Protein AF-A0A2G6E4B5-F1 (afdb_monomer_lite)

Sequence (82 aa):
LATAVDPLGNPVTDDSTDGMDPDPNGDGVPNESSPTVISFAAGQPQITIEKSTATPQVANGATATFSIVVTNSGVRCADASL

Secondary structure (DSSP, 8-state):
-EEEE-TTS-EEEE---SSS-S-TT-SS-----------PPPPB--EEEEEE-S-S---TTPPP--EEEEEE-PBPPPP---

pLDDT: mean 84.7, std 11.73, range [46.25, 98.12]

Structure (mmCIF, N/CA/C/O backbone):
data_AF-A0A2G6E4B5-F1
#
_entry.id   AF-A0A2G6E4B5-F1
#
loop_
_atom_site.group_PDB
_atom_site.id
_atom_site.type_symbol
_atom_site.label_atom_id
_atom_site.label_alt_id
_atom_site.label_comp_id
_atom_site.label_asym_id
_atom_site.label_entity_id
_atom_site.label_seq_id
_atom_site.pdbx_PDB_ins_code
_atom_site.Cartn_x
_atom_site.Cartn_y
_atom_site.Cartn_z
_atom_site.occupancy
_atom_site.B_iso_or_equiv
_atom_site.auth_seq_id
_atom_site.auth_comp_id
_atom_site.auth_asym_id
_atom_site.auth_atom_id
_atom_site.pdbx_PDB_model_num
ATOM 1 N N . LEU A 1 1 ? 21.488 -4.774 -20.869 1.00 59.69 1 LEU A N 1
ATOM 2 C CA . LEU A 1 1 ? 22.160 -5.234 -22.098 1.00 59.69 1 LEU A CA 1
ATOM 3 C C . LEU A 1 1 ? 21.670 -6.639 -22.406 1.00 59.69 1 LEU A C 1
ATOM 5 O O . LEU A 1 1 ? 22.126 -7.5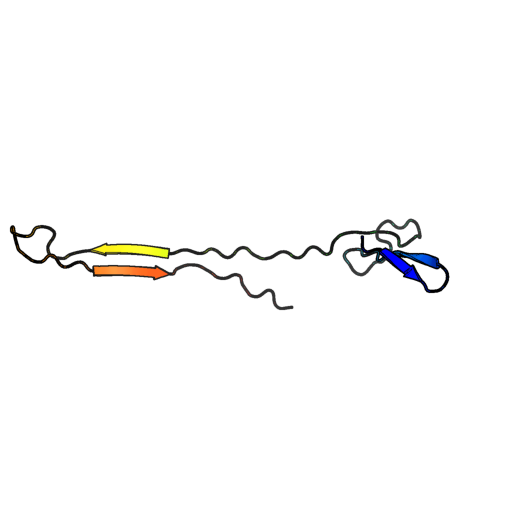94 -21.783 1.00 59.69 1 LEU A O 1
ATOM 9 N N . ALA A 1 2 ? 20.659 -6.743 -23.266 1.00 63.56 2 ALA A N 1
ATOM 10 C CA . ALA A 1 2 ? 20.261 -8.014 -23.856 1.00 63.56 2 ALA A CA 1
ATOM 11 C C . ALA A 1 2 ? 21.169 -8.270 -25.068 1.00 63.56 2 ALA A C 1
ATOM 13 O O . ALA A 1 2 ? 21.424 -7.354 -25.848 1.00 63.56 2 ALA A O 1
ATOM 14 N N . THR A 1 3 ? 21.700 -9.485 -25.198 1.00 76.44 3 THR A N 1
ATOM 15 C CA . THR A 1 3 ? 22.575 -9.865 -26.314 1.00 76.44 3 THR A CA 1
ATOM 16 C C . THR A 1 3 ? 22.006 -11.075 -27.042 1.00 76.44 3 THR A C 1
ATOM 18 O O . THR A 1 3 ? 21.430 -11.978 -26.429 1.00 76.44 3 THR A O 1
ATOM 21 N N . ALA A 1 4 ? 22.166 -11.089 -28.362 1.00 83.00 4 ALA A N 1
ATOM 22 C CA . ALA A 1 4 ? 21.778 -12.183 -29.240 1.00 83.00 4 ALA A CA 1
ATOM 23 C C . ALA A 1 4 ? 22.882 -12.454 -30.273 1.00 83.00 4 ALA A C 1
ATOM 25 O O . ALA A 1 4 ? 23.851 -11.705 -30.382 1.00 83.00 4 ALA A O 1
ATOM 26 N N . VAL A 1 5 ? 22.743 -13.547 -31.020 1.00 91.25 5 VAL A N 1
ATOM 27 C CA . VAL A 1 5 ? 23.626 -13.884 -32.140 1.00 91.25 5 VAL A CA 1
ATOM 28 C C . VAL A 1 5 ? 22.745 -14.152 -33.355 1.00 91.25 5 VAL A C 1
ATOM 30 O O . VAL A 1 5 ? 21.756 -14.879 -33.242 1.00 91.25 5 VAL A O 1
ATOM 33 N N . ASP A 1 6 ? 23.065 -13.544 -34.494 1.00 86.44 6 ASP A N 1
ATOM 34 C CA . ASP A 1 6 ? 22.333 -13.777 -35.739 1.00 86.44 6 ASP A CA 1
ATOM 35 C C . ASP A 1 6 ? 22.640 -15.180 -36.324 1.00 86.44 6 ASP A C 1
ATOM 37 O O . ASP A 1 6 ? 23.561 -15.870 -35.869 1.00 86.44 6 ASP A O 1
ATOM 41 N N . PRO A 1 7 ? 21.901 -15.645 -37.350 1.00 91.94 7 PRO A N 1
ATOM 42 C CA . PRO A 1 7 ? 22.162 -16.942 -37.980 1.00 91.94 7 PRO A CA 1
ATOM 43 C C . PRO A 1 7 ? 23.546 -17.087 -38.642 1.00 91.94 7 PRO A C 1
ATOM 45 O O . PRO A 1 7 ? 23.925 -18.204 -38.991 1.00 91.94 7 PRO A O 1
ATOM 48 N N . LEU A 1 8 ? 24.284 -15.989 -38.843 1.00 93.38 8 LEU A N 1
ATOM 49 C CA . LEU A 1 8 ? 25.643 -15.972 -39.392 1.00 93.38 8 LEU A CA 1
ATOM 50 C C . LEU A 1 8 ? 26.723 -15.955 -38.293 1.00 93.38 8 LEU A C 1
ATOM 52 O O . LEU A 1 8 ? 27.908 -16.035 -38.611 1.00 93.38 8 LEU A O 1
ATOM 56 N N . GLY A 1 9 ? 26.337 -15.906 -37.015 1.00 89.00 9 GLY A N 1
ATOM 57 C CA . GLY A 1 9 ? 27.257 -15.894 -35.881 1.00 89.00 9 GLY A CA 1
ATOM 58 C C . GLY A 1 9 ? 27.681 -14.496 -35.422 1.00 89.00 9 GLY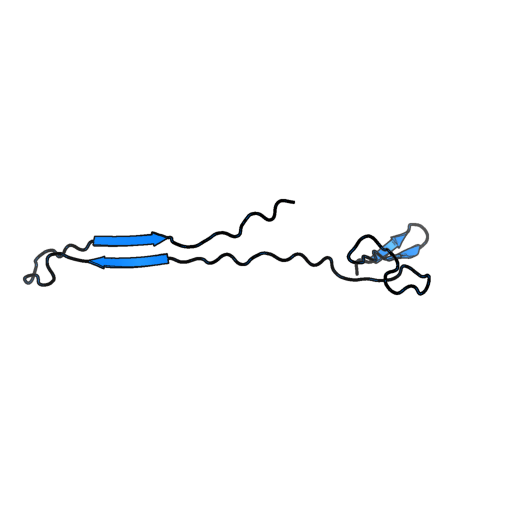 A C 1
ATOM 59 O O . GLY A 1 9 ? 28.565 -14.395 -34.570 1.00 89.00 9 GLY A O 1
ATOM 60 N N . ASN A 1 10 ? 27.079 -13.426 -35.949 1.00 89.94 10 ASN A N 1
ATOM 61 C CA . ASN A 1 10 ? 27.409 -12.064 -35.539 1.00 89.94 10 ASN A CA 1
ATOM 62 C C . ASN A 1 10 ? 26.695 -11.710 -34.227 1.00 89.94 10 ASN A C 1
ATOM 64 O O . ASN A 1 10 ? 25.494 -11.972 -34.104 1.00 89.94 10 ASN A O 1
ATOM 68 N N . PRO A 1 11 ? 27.392 -11.099 -33.252 1.00 84.19 11 PRO A N 1
ATOM 69 C CA . PRO A 1 11 ? 26.748 -10.589 -32.053 1.00 84.19 11 PRO A CA 1
ATOM 70 C C . PRO A 1 11 ? 25.818 -9.425 -32.413 1.00 84.19 11 PRO A C 1
ATOM 72 O O . PRO A 1 11 ? 26.177 -8.545 -33.191 1.00 84.19 11 PRO A O 1
ATOM 75 N N . VAL A 1 12 ? 24.631 -9.425 -31.818 1.00 81.44 12 VAL A N 1
ATOM 76 C CA . VAL A 1 12 ? 23.623 -8.370 -31.930 1.00 81.44 12 VAL A CA 1
ATOM 77 C C . VAL A 1 12 ? 23.323 -7.857 -30.523 1.00 81.44 12 VAL A C 1
ATOM 79 O O . VAL A 1 12 ? 23.092 -8.654 -29.606 1.00 81.44 12 VAL A O 1
ATOM 82 N N . THR A 1 13 ? 23.342 -6.538 -30.351 1.00 76.44 13 THR A N 1
ATOM 83 C CA . THR A 1 13 ? 22.984 -5.840 -29.111 1.00 76.44 13 THR A CA 1
ATOM 84 C C . THR A 1 13 ? 21.659 -5.107 -29.275 1.00 76.44 13 THR A C 1
ATOM 86 O O . THR A 1 13 ? 21.319 -4.652 -30.365 1.00 76.44 13 THR A O 1
ATOM 89 N N . ASP A 1 14 ? 20.896 -5.048 -28.187 1.00 73.88 14 ASP A N 1
ATOM 90 C CA . ASP A 1 14 ? 19.755 -4.145 -28.046 1.00 73.88 14 ASP A CA 1
ATOM 91 C C . ASP A 1 14 ? 20.213 -2.931 -27.229 1.00 73.88 14 ASP A C 1
ATOM 93 O O . ASP A 1 14 ? 20.420 -3.045 -26.013 1.00 73.88 14 ASP A O 1
ATOM 97 N N . ASP A 1 15 ? 20.435 -1.817 -27.928 1.00 79.69 15 ASP A N 1
ATOM 98 C CA . ASP A 1 15 ? 20.899 -0.546 -27.378 1.00 79.69 15 ASP A CA 1
ATOM 99 C C . ASP A 1 15 ? 19.723 0.446 -27.383 1.00 79.69 15 ASP A C 1
ATOM 101 O O . ASP A 1 15 ? 19.086 0.682 -28.412 1.00 79.69 15 ASP A O 1
ATOM 105 N N . SER A 1 16 ? 19.390 0.987 -26.210 1.00 79.00 16 SER A N 1
ATOM 106 C CA . SER A 1 16 ? 18.247 1.885 -26.016 1.00 79.00 16 SER A CA 1
ATOM 107 C C . SER A 1 16 ? 18.689 3.184 -25.367 1.00 79.00 16 SER A C 1
ATOM 109 O O . SER A 1 16 ? 19.380 3.137 -24.357 1.00 79.00 16 SER A O 1
ATOM 111 N N . THR A 1 17 ? 18.216 4.331 -25.844 1.00 83.81 17 THR A N 1
ATOM 112 C CA . THR A 1 17 ? 18.452 5.631 -25.202 1.00 83.81 17 THR A CA 1
ATOM 113 C C . THR A 1 17 ? 17.131 6.345 -24.919 1.00 83.81 17 THR A C 1
ATOM 115 O O . THR A 1 17 ? 16.152 6.159 -25.644 1.00 83.81 17 THR A O 1
ATOM 118 N N . ASP A 1 18 ? 17.071 7.116 -23.832 1.00 81.69 18 ASP A N 1
ATOM 119 C CA . ASP A 1 18 ? 15.873 7.874 -23.467 1.00 81.69 18 ASP A CA 1
ATOM 120 C C . ASP A 1 18 ? 15.672 9.069 -24.416 1.00 81.69 18 ASP A C 1
ATOM 122 O O . ASP A 1 18 ? 16.565 9.893 -24.612 1.00 81.69 18 ASP A O 1
ATOM 126 N N . GLY A 1 19 ? 14.455 9.214 -24.946 1.00 78.12 19 GLY A N 1
ATOM 127 C CA . GLY A 1 19 ? 14.079 10.305 -25.848 1.00 78.12 19 GLY A CA 1
ATOM 128 C C . GLY A 1 19 ? 13.858 9.851 -27.292 1.00 78.12 19 GLY A C 1
ATOM 129 O O . GLY A 1 19 ? 13.667 8.672 -27.567 1.00 78.12 19 GLY A O 1
ATOM 130 N N . MET A 1 20 ? 13.807 10.816 -28.214 1.00 81.25 20 MET A N 1
ATOM 131 C CA . MET A 1 20 ? 13.584 10.573 -29.653 1.00 81.25 20 MET A CA 1
ATOM 132 C C . MET A 1 20 ? 14.874 10.660 -30.479 1.00 81.25 20 MET A C 1
ATOM 134 O O . MET A 1 20 ? 14.842 10.393 -31.678 1.00 81.25 20 MET A O 1
ATOM 138 N N . ASP A 1 21 ? 15.971 11.094 -29.860 1.00 87.62 21 ASP A N 1
ATOM 139 C CA . ASP A 1 21 ? 17.267 11.257 -30.505 1.00 87.62 21 ASP A CA 1
ATOM 140 C C . ASP A 1 21 ? 18.111 9.995 -30.276 1.00 87.62 21 ASP A C 1
ATOM 142 O O . ASP A 1 21 ? 18.452 9.714 -29.126 1.00 87.62 21 ASP A O 1
ATOM 146 N N . PRO A 1 22 ? 18.410 9.209 -31.325 1.00 83.81 22 PRO A N 1
ATOM 147 C CA . PRO A 1 22 ? 19.239 8.020 -31.197 1.00 83.81 22 PRO A CA 1
ATOM 148 C C . PRO A 1 22 ? 20.729 8.325 -30.975 1.00 83.81 22 PRO A C 1
ATOM 150 O O . PRO A 1 22 ? 21.439 7.391 -30.630 1.00 83.81 22 PRO A O 1
ATOM 153 N N . ASP A 1 23 ? 21.198 9.572 -31.156 1.00 88.25 23 ASP A N 1
ATOM 154 C CA . ASP A 1 23 ? 22.578 10.007 -30.856 1.00 88.25 23 ASP A CA 1
ATOM 155 C C . ASP A 1 23 ? 22.576 11.297 -30.001 1.00 88.25 23 ASP A C 1
ATOM 157 O O . ASP A 1 23 ? 22.856 12.398 -30.488 1.00 88.25 23 ASP A O 1
ATOM 161 N N . PRO A 1 24 ? 22.259 11.200 -28.695 1.00 89.25 24 PRO A N 1
ATOM 162 C CA . PRO A 1 24 ? 22.214 12.367 -27.815 1.00 89.25 24 PRO A CA 1
ATOM 163 C C . PRO A 1 24 ? 23.580 13.022 -27.561 1.00 89.25 24 PRO A C 1
ATOM 165 O O . PRO A 1 24 ? 23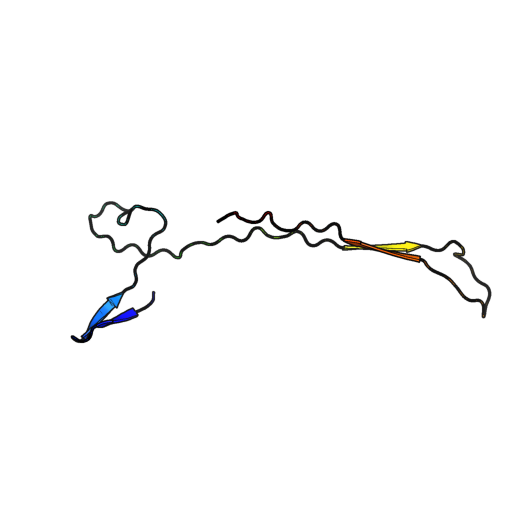.627 14.141 -27.041 1.00 89.25 24 PRO A O 1
ATOM 168 N N . ASN A 1 25 ? 24.689 12.318 -27.827 1.00 89.69 25 ASN A N 1
ATOM 169 C CA . ASN A 1 25 ? 26.038 12.801 -27.532 1.00 89.69 25 ASN A CA 1
ATOM 170 C C . ASN A 1 25 ? 26.668 13.542 -28.739 1.00 89.69 25 ASN A C 1
ATOM 172 O O . ASN A 1 25 ? 27.575 14.360 -28.549 1.00 89.69 25 ASN A O 1
ATOM 176 N N . GLY A 1 26 ? 26.136 13.317 -29.946 1.00 92.75 26 GLY A N 1
ATOM 177 C CA . GLY A 1 26 ? 26.504 13.985 -31.189 1.00 92.75 26 GLY A CA 1
ATOM 178 C C . GLY A 1 26 ? 27.828 13.520 -31.800 1.00 92.75 26 GLY A C 1
ATOM 179 O O . GLY A 1 26 ? 28.442 14.285 -32.551 1.00 92.75 26 GLY A O 1
ATOM 180 N N . ASP A 1 27 ? 28.307 12.319 -31.473 1.00 93.75 27 ASP A N 1
ATOM 181 C CA . ASP A 1 27 ? 29.550 11.753 -32.006 1.00 93.75 27 ASP A CA 1
ATOM 182 C C . ASP A 1 27 ? 29.372 11.055 -33.368 1.00 93.75 27 ASP A C 1
ATOM 184 O O . ASP A 1 27 ? 30.360 10.690 -34.019 1.00 93.75 27 ASP A O 1
ATOM 188 N N . GLY A 1 28 ? 28.128 10.958 -33.849 1.00 91.19 28 GLY A N 1
ATOM 189 C CA . GLY A 1 28 ? 27.764 10.346 -35.120 1.00 91.19 28 GLY A CA 1
ATOM 190 C C . GLY A 1 28 ? 27.617 8.826 -35.052 1.00 91.19 28 GLY A C 1
ATOM 191 O O . GLY A 1 28 ? 27.490 8.192 -36.106 1.00 91.19 28 GLY A O 1
ATOM 192 N N . VAL A 1 29 ? 27.651 8.230 -33.857 1.00 88.75 29 VAL A N 1
ATOM 193 C CA . VAL A 1 29 ? 27.514 6.792 -33.625 1.00 88.75 29 VAL A CA 1
ATOM 194 C C . VAL A 1 29 ? 26.403 6.543 -32.592 1.00 88.75 29 VAL A C 1
ATOM 196 O O . VAL A 1 29 ? 26.647 6.689 -31.403 1.00 88.75 29 VAL A O 1
ATOM 199 N N . PRO A 1 30 ? 25.213 6.062 -33.005 1.00 86.44 30 PRO A N 1
ATOM 200 C CA . PRO A 1 30 ? 24.080 5.839 -32.102 1.00 86.44 30 PRO A CA 1
ATOM 201 C C . PRO A 1 30 ? 24.266 4.553 -31.275 1.00 86.44 30 PRO A C 1
ATOM 2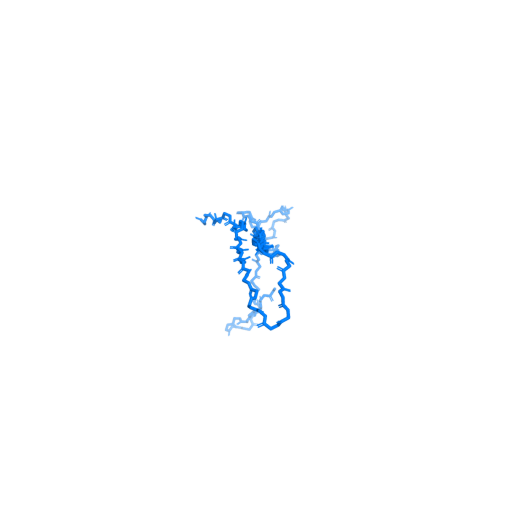03 O O . PRO A 1 30 ? 23.642 3.528 -31.557 1.00 86.44 30 PRO A O 1
ATOM 206 N N . ASN A 1 31 ? 25.200 4.563 -30.320 1.00 86.19 31 ASN A N 1
ATOM 207 C CA . ASN A 1 31 ? 25.569 3.416 -29.476 1.00 86.19 31 ASN A CA 1
ATOM 208 C C . ASN A 1 31 ? 25.229 3.624 -27.988 1.00 86.19 31 ASN A C 1
ATOM 210 O O . ASN A 1 31 ? 25.651 2.844 -27.128 1.00 86.19 31 ASN A O 1
ATOM 214 N N . GLU A 1 32 ? 24.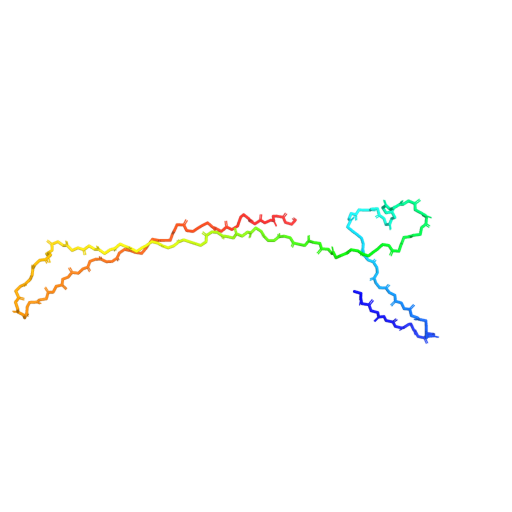466 4.670 -27.673 1.00 88.00 32 GLU A N 1
ATOM 215 C CA . GLU A 1 32 ? 24.052 4.980 -26.315 1.00 88.00 32 GLU A CA 1
ATOM 216 C C . GLU A 1 32 ? 23.097 3.925 -25.768 1.00 88.00 32 GLU A C 1
ATOM 218 O O . GLU A 1 32 ? 22.116 3.527 -26.395 1.00 88.00 32 GLU A O 1
ATOM 223 N N . SER A 1 33 ? 23.356 3.532 -24.522 1.00 87.50 33 SER A N 1
ATOM 224 C CA . SER A 1 33 ? 22.504 2.607 -23.791 1.00 87.50 33 SER A CA 1
ATOM 225 C C . SER A 1 33 ? 22.192 3.158 -22.399 1.00 87.50 33 SER A C 1
ATOM 227 O O . SER A 1 33 ? 23.012 3.075 -21.483 1.00 87.50 33 SER A O 1
ATOM 229 N N . SER A 1 34 ? 20.966 3.633 -22.202 1.00 83.25 34 SER A N 1
ATOM 230 C CA . SER A 1 34 ? 20.361 3.938 -20.908 1.00 83.25 34 SER A CA 1
ATOM 231 C C . SER A 1 34 ? 19.135 3.054 -20.642 1.00 83.25 34 SER A C 1
ATOM 233 O O . SER A 1 34 ? 18.397 2.707 -21.564 1.00 83.25 34 SER A O 1
ATOM 235 N N . PRO A 1 35 ? 18.867 2.682 -19.378 1.00 77.69 35 PRO A N 1
ATOM 236 C CA . PRO A 1 35 ? 17.606 2.043 -19.020 1.00 77.69 35 PRO A CA 1
ATOM 237 C C . PRO A 1 35 ? 16.430 2.994 -19.256 1.00 77.69 35 PRO A C 1
ATOM 239 O O . PRO A 1 35 ? 16.523 4.157 -18.876 1.00 77.69 35 PRO A O 1
ATOM 242 N N . THR A 1 36 ? 15.301 2.488 -19.754 1.00 75.75 36 THR A N 1
ATOM 243 C CA . THR A 1 36 ? 14.041 3.244 -19.742 1.00 75.75 36 THR A CA 1
ATOM 244 C C . THR A 1 36 ? 13.577 3.440 -18.301 1.00 75.75 36 THR A C 1
ATOM 246 O O . THR A 1 36 ? 13.169 2.486 -17.626 1.00 75.75 36 THR A O 1
ATOM 249 N N . VAL A 1 37 ? 13.652 4.672 -17.798 1.00 76.56 37 VAL A N 1
ATOM 250 C CA . VAL A 1 37 ? 13.275 4.974 -16.413 1.00 76.56 37 VAL A CA 1
ATOM 251 C C . VAL A 1 37 ? 11.757 5.085 -16.302 1.00 76.56 37 VAL A C 1
ATOM 253 O O . VAL A 1 37 ? 11.153 6.074 -16.707 1.00 76.56 37 VAL A O 1
ATOM 256 N N . ILE A 1 38 ? 11.130 4.090 -15.677 1.00 73.44 38 ILE A N 1
ATOM 257 C CA . ILE A 1 38 ? 9.743 4.204 -15.218 1.00 73.44 38 ILE A CA 1
ATOM 258 C C . ILE A 1 38 ? 9.729 4.652 -13.757 1.00 73.44 38 ILE A C 1
ATOM 260 O O . ILE A 1 38 ? 10.390 4.063 -12.900 1.00 73.44 38 ILE A O 1
ATOM 264 N N . SER A 1 39 ? 8.970 5.704 -13.461 1.00 72.69 39 SER A N 1
ATOM 265 C CA . SER A 1 39 ? 8.743 6.151 -12.088 1.00 72.69 39 SER A CA 1
ATOM 266 C C . SER A 1 39 ? 7.300 5.870 -11.700 1.00 72.69 39 SER A C 1
ATOM 268 O O . SER A 1 39 ? 6.358 6.283 -12.370 1.00 72.69 39 SER A O 1
ATOM 270 N N . PHE A 1 40 ? 7.125 5.146 -10.601 1.00 71.44 40 PHE A N 1
ATOM 271 C CA . PHE A 1 40 ? 5.823 5.023 -9.968 1.00 71.44 40 PHE A CA 1
ATOM 272 C C . PHE A 1 40 ? 5.721 6.138 -8.940 1.00 71.44 40 PHE A C 1
ATOM 274 O O . PHE A 1 40 ? 6.581 6.251 -8.062 1.00 71.44 40 PHE A O 1
ATOM 281 N N . ALA A 1 41 ? 4.669 6.954 -9.014 1.00 73.12 41 ALA A N 1
ATOM 282 C CA . ALA A 1 41 ? 4.324 7.773 -7.864 1.00 73.12 41 ALA A CA 1
ATOM 283 C C . ALA A 1 41 ? 4.140 6.831 -6.663 1.00 73.12 41 ALA A C 1
ATOM 285 O O . ALA A 1 41 ? 3.561 5.755 -6.798 1.00 73.12 41 ALA A O 1
ATOM 286 N N . ALA A 1 42 ? 4.653 7.193 -5.492 1.00 73.12 42 ALA A N 1
ATOM 287 C CA . ALA A 1 42 ? 4.384 6.419 -4.290 1.00 73.12 42 ALA A CA 1
ATOM 288 C C . ALA A 1 42 ? 2.980 6.778 -3.791 1.00 73.12 42 ALA A C 1
ATOM 290 O O . ALA A 1 42 ? 2.662 7.953 -3.594 1.00 73.12 42 ALA A O 1
ATOM 291 N N . GLY A 1 43 ? 2.123 5.775 -3.597 1.00 76.94 43 GLY A N 1
ATOM 292 C CA . GLY A 1 43 ? 0.865 5.976 -2.885 1.00 76.94 43 GLY A CA 1
ATOM 293 C C . GLY A 1 43 ? 1.162 6.338 -1.433 1.00 76.94 43 GLY A C 1
ATOM 294 O O . GLY A 1 43 ? 2.211 5.972 -0.904 1.00 76.94 43 GLY A O 1
ATOM 295 N N . GLN A 1 44 ? 0.240 7.025 -0.766 1.00 86.75 44 GLN A N 1
ATOM 296 C CA . GLN A 1 44 ? 0.362 7.308 0.666 1.00 86.75 44 GLN A CA 1
ATOM 297 C C . GLN A 1 44 ? -0.690 6.470 1.395 1.00 86.75 44 GLN A C 1
A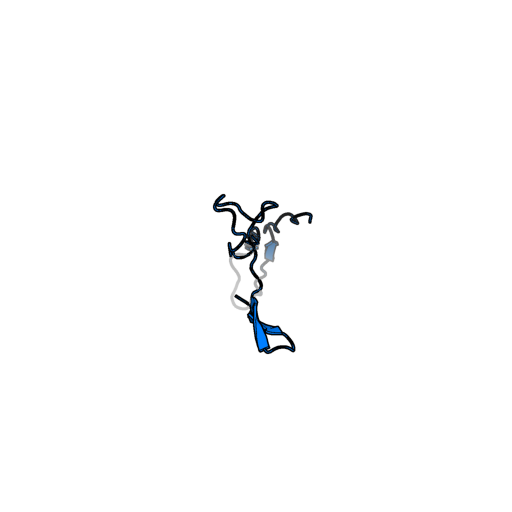TOM 299 O O . GLN A 1 44 ? -1.805 6.949 1.613 1.00 86.75 44 GLN A O 1
ATOM 304 N N . PRO A 1 45 ? -0.405 5.189 1.704 1.00 88.31 45 PRO A N 1
ATOM 305 C CA . PRO A 1 45 ? -1.331 4.368 2.468 1.00 88.31 45 PRO A CA 1
ATOM 306 C C . PRO A 1 45 ? -1.453 4.932 3.884 1.00 88.31 45 PRO A C 1
ATOM 308 O O . PRO A 1 45 ? -0.453 5.146 4.566 1.00 88.31 45 PRO A O 1
ATOM 311 N N . GLN A 1 46 ? -2.684 5.151 4.337 1.00 94.31 46 GLN A N 1
ATOM 312 C CA . GLN A 1 46 ? -2.940 5.696 5.662 1.00 94.31 46 GLN A CA 1
ATOM 313 C C . GLN A 1 46 ? -4.222 5.105 6.237 1.00 94.31 46 GLN A C 1
ATOM 315 O O . GLN A 1 46 ? -5.298 5.236 5.654 1.00 94.31 46 GLN A O 1
ATOM 320 N N . ILE A 1 47 ? -4.084 4.468 7.398 1.00 96.56 47 ILE A N 1
ATOM 321 C CA . ILE A 1 47 ? -5.190 3.930 8.183 1.00 96.56 47 ILE A CA 1
ATOM 322 C C . ILE A 1 47 ? -5.114 4.532 9.583 1.00 96.56 47 ILE A C 1
ATOM 324 O O . ILE A 1 47 ? -4.056 4.504 10.211 1.00 96.56 47 ILE A O 1
ATOM 328 N N . THR A 1 48 ? -6.245 5.016 10.081 1.00 97.25 48 THR A N 1
ATOM 329 C CA . THR A 1 48 ? -6.406 5.472 11.464 1.00 97.25 48 THR A CA 1
ATOM 330 C C . THR A 1 48 ? -7.402 4.567 12.176 1.00 97.25 48 THR A C 1
ATOM 332 O O . THR A 1 48 ? -8.405 4.155 11.591 1.00 97.25 48 THR A O 1
ATOM 335 N N . ILE A 1 49 ? -7.121 4.251 13.441 1.00 97.88 49 ILE A N 1
ATOM 336 C CA . ILE A 1 49 ? -7.989 3.433 14.289 1.00 97.88 49 ILE A CA 1
ATOM 337 C C . ILE A 1 49 ? -8.340 4.235 15.534 1.00 97.88 49 ILE A C 1
ATOM 339 O O . ILE A 1 49 ? -7.454 4.665 16.272 1.00 97.88 49 ILE A O 1
ATOM 343 N N . GLU A 1 50 ? -9.633 4.377 15.792 1.00 98.12 50 GLU A N 1
ATOM 344 C CA . GLU A 1 50 ? -10.156 5.043 16.979 1.00 98.12 50 GLU A CA 1
ATOM 345 C C . GLU A 1 50 ? -11.000 4.066 17.788 1.00 98.12 50 GLU A C 1
ATOM 347 O O . GLU A 1 50 ? -11.892 3.404 17.258 1.00 98.12 50 GLU A O 1
ATOM 352 N N . LYS A 1 51 ? -10.720 3.976 19.089 1.00 96.50 51 LYS A N 1
ATOM 353 C CA . LYS A 1 51 ? -11.484 3.161 20.032 1.00 96.50 51 LYS A CA 1
ATOM 354 C C . LYS A 1 51 ? -12.164 4.068 21.043 1.00 96.50 51 LYS A C 1
ATOM 356 O O . LYS A 1 51 ? -11.508 4.884 21.685 1.00 96.50 51 LYS A O 1
ATOM 361 N N . SER A 1 52 ? -13.459 3.876 21.235 1.00 96.50 52 SER A N 1
ATOM 362 C CA . SER A 1 52 ? -14.252 4.646 22.187 1.00 96.50 52 SER A CA 1
ATOM 363 C C . SER A 1 52 ? -15.212 3.752 22.967 1.00 96.50 52 SER A C 1
ATOM 365 O O . SER A 1 52 ? -15.520 2.622 22.583 1.00 96.50 52 SER A O 1
ATOM 367 N N . THR A 1 53 ? -15.654 4.242 24.120 1.00 95.62 53 THR A N 1
ATOM 368 C CA . THR A 1 53 ? -16.692 3.609 24.934 1.00 95.62 53 THR A CA 1
ATOM 369 C C . THR A 1 53 ? -17.449 4.679 25.704 1.00 95.62 53 THR A C 1
ATOM 371 O O . THR A 1 53 ? -16.866 5.683 26.108 1.00 95.62 53 THR A O 1
ATOM 374 N N . ALA A 1 54 ? -18.744 4.458 25.913 1.00 91.50 54 ALA A N 1
ATOM 375 C CA . ALA A 1 54 ? -19.562 5.303 26.777 1.00 91.50 54 ALA A CA 1
ATOM 376 C C . ALA A 1 54 ? -19.433 4.916 28.264 1.00 91.50 54 ALA A C 1
ATOM 378 O O . ALA A 1 54 ? -19.804 5.695 29.138 1.00 91.50 54 ALA A O 1
ATOM 379 N N . THR A 1 55 ? -18.900 3.726 28.560 1.00 89.38 55 THR A N 1
ATOM 380 C CA . THR A 1 55 ? -18.786 3.172 29.917 1.00 89.38 55 THR A CA 1
ATOM 381 C C . THR A 1 55 ? -17.326 2.833 30.222 1.00 89.38 55 THR A C 1
ATOM 383 O O . THR A 1 55 ? -16.926 1.670 30.131 1.00 89.38 55 THR A O 1
ATOM 386 N N . PRO A 1 56 ? -16.493 3.829 30.573 1.00 86.00 56 PRO A N 1
ATOM 387 C CA . PRO A 1 56 ? -15.071 3.609 30.838 1.00 86.00 56 PRO A CA 1
ATOM 388 C C . PRO A 1 56 ? -14.812 2.804 32.119 1.00 86.00 56 PRO A C 1
ATOM 390 O O . PRO A 1 56 ? -13.690 2.355 32.337 1.00 86.00 56 PRO A O 1
ATOM 393 N N . GLN A 1 57 ? -15.823 2.629 32.974 1.00 91.75 57 GLN A N 1
ATOM 394 C CA . GLN A 1 57 ? -15.775 1.825 34.193 1.00 91.75 57 GLN A CA 1
ATOM 395 C C . GLN A 1 57 ? -16.909 0.797 34.152 1.00 91.75 57 GLN A C 1
ATOM 397 O O . GLN A 1 57 ? -18.044 1.140 33.820 1.00 91.75 57 GLN A O 1
ATOM 402 N N . VAL A 1 58 ? -16.605 -0.451 34.502 1.00 92.81 58 VAL A N 1
ATOM 403 C CA . VAL A 1 58 ? -17.567 -1.560 34.557 1.00 92.81 58 VAL A CA 1
ATOM 404 C C . VAL A 1 58 ? -17.357 -2.372 35.834 1.00 92.81 58 VAL A C 1
ATOM 406 O O . VAL A 1 58 ? -16.238 -2.477 36.333 1.00 92.81 58 VAL A O 1
ATOM 409 N N . ALA A 1 59 ? -18.440 -2.927 36.380 1.00 94.19 59 ALA A N 1
ATOM 410 C CA . ALA A 1 59 ? -18.381 -3.789 37.557 1.00 94.19 59 ALA A CA 1
ATOM 411 C C . ALA A 1 59 ? -17.741 -5.152 37.233 1.00 94.19 59 ALA A C 1
ATOM 413 O O . ALA A 1 59 ? -17.721 -5.590 36.081 1.00 94.19 59 ALA A O 1
ATOM 414 N N . ASN A 1 60 ? -17.251 -5.853 38.258 1.00 92.62 60 ASN A N 1
ATOM 415 C CA . ASN A 1 60 ? -16.692 -7.193 38.085 1.00 92.62 60 ASN A CA 1
ATOM 416 C C . ASN A 1 60 ? -17.767 -8.164 37.555 1.00 92.62 60 ASN A C 1
ATOM 418 O O . ASN A 1 60 ? -18.871 -8.224 38.095 1.00 92.62 60 ASN A O 1
ATOM 422 N N . GLY A 1 61 ? -17.445 -8.888 36.482 1.00 93.31 61 GLY A N 1
ATOM 423 C CA . GLY A 1 61 ? -18.367 -9.788 35.784 1.00 93.31 61 GLY A CA 1
ATOM 424 C C . GLY A 1 61 ? -19.326 -9.105 34.803 1.00 93.31 61 GLY A C 1
ATOM 425 O O . GLY A 1 61 ? -20.096 -9.797 34.140 1.00 93.31 61 GLY A O 1
ATOM 426 N N . ALA A 1 62 ? -19.290 -7.774 34.671 1.00 93.12 62 ALA A N 1
ATOM 427 C CA . ALA A 1 62 ? -20.104 -7.059 33.693 1.00 93.12 62 ALA A CA 1
ATOM 428 C C . ALA A 1 62 ? -19.472 -7.076 32.288 1.00 93.12 62 ALA A C 1
ATOM 430 O O . ALA A 1 62 ? -18.261 -7.215 32.121 1.00 93.12 62 ALA A O 1
ATOM 431 N N . THR A 1 63 ? -20.307 -6.896 31.262 1.00 91.94 63 THR A N 1
ATOM 432 C CA . THR A 1 63 ? -19.851 -6.768 29.870 1.00 91.94 63 THR A CA 1
ATOM 433 C C . THR A 1 63 ? -19.434 -5.329 29.579 1.00 91.94 63 THR A C 1
ATOM 435 O O . THR A 1 63 ? -20.191 -4.399 29.849 1.00 91.94 63 THR A O 1
ATOM 438 N N . ALA A 1 64 ? -18.249 -5.150 28.995 1.00 92.50 64 ALA A N 1
ATOM 439 C CA . ALA A 1 64 ? -17.793 -3.868 28.471 1.00 92.50 64 ALA A CA 1
ATOM 440 C C . ALA A 1 64 ? -17.993 -3.812 26.954 1.00 92.50 64 ALA A C 1
ATOM 442 O O . ALA A 1 64 ? -17.573 -4.719 26.234 1.00 92.50 64 ALA A O 1
ATOM 443 N N . THR A 1 65 ? -18.577 -2.717 26.473 1.00 94.31 65 THR A N 1
ATOM 444 C CA . THR A 1 65 ? -18.789 -2.479 25.042 1.00 94.31 65 THR A CA 1
ATOM 445 C C . THR A 1 65 ? -17.873 -1.365 24.561 1.00 94.31 65 THR A C 1
ATOM 447 O O . THR A 1 65 ? -17.758 -0.313 25.195 1.00 94.31 65 THR A O 1
ATOM 450 N N . PHE A 1 66 ? -17.239 -1.589 23.414 1.00 95.94 66 PHE A N 1
ATOM 451 C CA . PHE A 1 66 ? -16.397 -0.609 22.742 1.00 95.94 66 PHE A CA 1
ATOM 452 C C . PHE A 1 66 ? -16.840 -0.461 21.295 1.00 95.94 66 PHE A C 1
ATOM 454 O O . PHE A 1 66 ? -17.204 -1.444 20.652 1.00 95.94 66 PHE A O 1
ATOM 461 N N . SER A 1 67 ? -16.728 0.757 20.784 1.00 97.31 67 SER A N 1
ATOM 462 C CA . SER A 1 67 ? -16.801 1.038 19.358 1.00 97.31 67 SER A CA 1
ATOM 463 C C . SER A 1 67 ? -15.386 1.208 18.831 1.00 97.31 67 SER A C 1
ATOM 465 O O . SER A 1 67 ? -14.573 1.907 19.438 1.00 97.31 67 SER A O 1
ATOM 467 N N . ILE A 1 68 ? -15.090 0.551 17.714 1.00 97.38 68 ILE A N 1
ATOM 468 C CA . ILE A 1 68 ? -13.831 0.719 16.991 1.00 97.38 68 ILE A CA 1
ATOM 469 C C . ILE A 1 68 ? -14.179 1.232 15.602 1.00 97.38 68 ILE A C 1
ATOM 471 O O . ILE A 1 68 ? -14.913 0.576 14.864 1.00 97.38 68 ILE A O 1
ATOM 475 N N . VAL A 1 69 ? -13.656 2.403 15.263 1.00 98.12 69 VAL A N 1
ATOM 476 C CA . VAL A 1 69 ? -13.772 2.994 13.934 1.00 98.12 69 VAL A CA 1
ATOM 477 C C . VAL A 1 69 ? -12.432 2.835 13.233 1.00 98.12 69 VAL A C 1
ATOM 479 O O . VAL A 1 69 ? -11.387 3.176 13.786 1.00 98.12 69 VAL A O 1
ATOM 482 N N . VAL A 1 70 ? -12.474 2.296 12.017 1.00 97.75 70 VAL A N 1
ATOM 483 C CA . VAL A 1 70 ? -11.310 2.167 11.140 1.00 97.75 70 VAL A CA 1
ATOM 484 C C . VAL A 1 70 ? -11.529 3.082 9.946 1.00 97.75 70 VAL A C 1
ATOM 486 O O . VAL A 1 70 ? -12.472 2.888 9.179 1.00 97.75 70 VAL A O 1
ATOM 489 N N . THR A 1 71 ? -10.651 4.066 9.788 1.00 97.00 71 THR A N 1
ATOM 490 C CA . THR A 1 71 ? -10.722 5.057 8.712 1.00 97.00 71 THR A CA 1
ATOM 491 C C . THR A 1 71 ? -9.564 4.843 7.753 1.00 97.00 71 THR A C 1
ATOM 493 O O . THR A 1 71 ? -8.407 4.855 8.167 1.00 97.00 71 THR A O 1
ATOM 496 N N . ASN A 1 72 ? -9.870 4.679 6.466 1.00 94.56 72 ASN A N 1
ATOM 497 C CA . ASN A 1 72 ? -8.872 4.715 5.402 1.00 94.56 72 ASN A CA 1
ATOM 498 C C . ASN A 1 72 ? -8.863 6.106 4.765 1.00 94.56 72 ASN A C 1
ATOM 500 O O . ASN A 1 72 ? -9.812 6.471 4.075 1.00 94.56 72 ASN A O 1
ATOM 504 N N . SER A 1 73 ? -7.795 6.862 5.006 1.00 93.81 73 SER A N 1
ATOM 505 C CA . SER A 1 73 ? -7.560 8.185 4.415 1.00 93.81 73 SER A CA 1
ATOM 506 C C . SER A 1 73 ? -6.399 8.173 3.422 1.00 93.81 73 SER A C 1
ATOM 508 O O . SER A 1 73 ? -5.926 9.232 3.014 1.00 93.81 73 SER A O 1
ATOM 510 N N . GLY A 1 74 ? -5.905 6.985 3.067 1.00 89.81 74 GLY A N 1
ATOM 511 C CA . GLY A 1 74 ? -4.784 6.854 2.157 1.00 89.81 74 GLY A CA 1
ATOM 512 C C . GLY A 1 74 ? -5.137 7.340 0.757 1.00 89.81 74 GLY A C 1
ATOM 513 O O . GLY A 1 74 ? -6.220 7.050 0.243 1.00 89.81 74 GLY A O 1
ATOM 514 N N . VAL A 1 75 ? -4.198 8.033 0.116 1.00 84.69 75 VAL A N 1
ATOM 515 C CA . VAL A 1 75 ? -4.333 8.424 -1.289 1.00 84.69 75 VAL A CA 1
ATOM 516 C C . VAL A 1 75 ? -3.637 7.411 -2.184 1.00 84.69 75 VAL A C 1
ATOM 518 O O . VAL A 1 75 ? -2.522 6.948 -1.916 1.00 84.69 75 VAL A O 1
ATOM 521 N N . ARG A 1 76 ? -4.326 7.044 -3.262 1.00 79.06 76 ARG A N 1
ATOM 522 C CA . ARG A 1 76 ? -3.720 6.300 -4.364 1.00 79.06 76 ARG A CA 1
ATOM 523 C C . ARG A 1 76 ? -2.921 7.285 -5.208 1.00 79.06 76 ARG A C 1
ATOM 525 O O . ARG A 1 76 ? -3.204 8.482 -5.212 1.00 79.06 76 ARG A O 1
ATOM 532 N N . CYS A 1 77 ? -1.941 6.774 -5.928 1.00 70.50 77 CYS A N 1
ATOM 533 C CA . CYS A 1 77 ? -1.311 7.527 -7.000 1.00 70.50 77 CYS A CA 1
ATOM 534 C C . CYS A 1 77 ? -2.388 7.959 -7.992 1.00 70.50 77 CYS A C 1
ATOM 536 O O . CYS A 1 77 ? -3.287 7.167 -8.285 1.00 70.50 77 CYS A O 1
ATOM 538 N N . ALA A 1 78 ? -2.304 9.188 -8.503 1.00 62.22 78 ALA A N 1
ATOM 539 C CA . ALA A 1 78 ? -3.011 9.502 -9.735 1.00 62.22 78 ALA A CA 1
ATOM 540 C C . ALA A 1 78 ? -2.510 8.524 -10.804 1.00 62.22 78 ALA A C 1
ATOM 542 O O . ALA A 1 78 ? -1.305 8.270 -10.878 1.00 62.22 78 ALA A O 1
ATOM 543 N N . ASP A 1 79 ? -3.437 7.935 -11.556 1.00 57.91 79 ASP A N 1
ATOM 544 C CA . ASP A 1 79 ? -3.094 7.133 -12.722 1.00 57.91 79 ASP A CA 1
ATOM 545 C C . ASP A 1 79 ? -2.201 7.990 -13.620 1.00 57.91 79 ASP A C 1
ATOM 547 O O . ASP A 1 79 ? -2.578 9.107 -13.988 1.00 57.91 79 ASP A O 1
ATOM 551 N N . ALA A 1 80 ? -0.988 7.520 -13.900 1.00 50.22 80 ALA A N 1
ATOM 552 C CA . ALA A 1 80 ? -0.196 8.125 -14.950 1.00 50.22 80 ALA A CA 1
ATOM 553 C C . ALA A 1 80 ? -0.907 7.726 -16.241 1.00 50.22 80 ALA A C 1
ATOM 555 O O . ALA A 1 80 ? -0.689 6.622 -16.730 1.00 50.22 80 ALA A O 1
ATOM 556 N N . SER A 1 81 ? -1.824 8.577 -16.725 1.00 50.12 81 SER A N 1
ATOM 557 C CA . SER A 1 81 ? -2.412 8.400 -18.050 1.00 50.12 81 SER A CA 1
ATOM 558 C C . SER A 1 81 ? -1.269 8.193 -19.035 1.00 50.12 81 SER A C 1
ATOM 560 O O . SER A 1 81 ? -0.440 9.088 -19.209 1.00 50.12 81 SER A O 1
ATOM 562 N N . LEU A 1 82 ? -1.218 6.976 -19.576 1.00 46.25 82 LEU A N 1
ATOM 563 C CA . LEU A 1 82 ? -0.335 6.575 -20.663 1.00 46.25 82 LEU A CA 1
ATOM 564 C C . LEU A 1 82 ? -0.695 7.336 -21.940 1.00 46.25 82 LEU A C 1
ATOM 566 O O . LEU A 1 82 ? -1.911 7.529 -22.185 1.00 46.25 82 LEU A O 1
#

Foldseek 3Di:
DDWDADPVGHIDDDADDPDDDLCPPPPPDSRHHDDDDDDDDDWFWDKDKDKDAPPPDDDPPDDGDIDIDIDTPIGDDDPPPD

Organism: NCBI:txid2044937

Radius of gyration: 29.81 Å; chains: 1; bounding box: 50×31×78 Å